Protein AF-0000000075718979 (afdb_homodimer)

Secondary structure (DSSP, 8-state):
--HHHHHHHHHHHTT--TT---TTS--HHHHHHHTT-HHHHHHHHHTT--TT---TTS--HHHHHHHTT-HHHHHHHHHTT---/--HHHHHHHHHHHTT--TT---TTS--HHHHHHHTT-HHHHHHHHHTT--TT---TTS--HHHHHHHTT-HHHHHHHHHTT---

Solvent-accessible surface area (backbone atoms only — not comparable to full-atom values): 8770 Å² total; per-residue (Å²): 127,79,65,33,42,61,47,48,50,52,41,45,74,37,51,26,43,50,64,54,57,48,100,60,39,38,29,48,52,36,54,23,29,67,65,60,32,43,53,48,35,51,50,40,49,74,70,65,36,64,60,64,48,50,22,73,85,64,44,23,22,42,41,42,8,53,74,69,63,31,59,70,36,29,48,56,38,44,74,74,66,40,53,122,128,76,63,33,41,60,48,48,50,51,42,45,72,38,50,27,43,49,66,52,58,50,98,60,38,37,28,50,51,35,52,22,29,67,65,60,31,43,54,48,33,50,52,39,49,76,72,64,35,64,60,64,49,50,22,74,84,64,45,24,21,43,41,42,8,52,74,70,63,31,60,67,36,29,49,54,38,45,76,73,66,40,53,120

Nearest PDB structures (foldseek):
  5hry-assembly1_A  TM=9.203E-01  e=6.107E-06  synthetic construct
  5hry-assembly4_G  TM=9.208E-01  e=6.480E-06  synthetic construct
  1s70-assembly1_B  TM=8.765E-01  e=1.883E-05  Gallus gallus
  6mof-assembly1_A  TM=9.025E-01  e=3.836E-05  synthetic construct
  4uuc-assembly1_A  TM=8.936E-01  e=9.333E-05  Homo sapiens

Radius of gyration: 17.01 Å; Cα contacts (8 Å, |Δi|>4): 303; chains: 2; bounding box: 26×49×35 Å

InterPro domains:
  IPR002110 Ankyrin repeat [PF12796] (2-82)
  IPR002110 Ankyrin repeat [PS50088] (24-56)
  IPR002110 Ankyrin repeat [PS50088] (57-84)
  IPR002110 Ankyrin repeat [SM00248] (24-53)
  IPR002110 Ankyrin repeat [SM00248] (57-84)
  IPR036770 Ankyrin repeat-containing domain superfamily [G3DSA:1.25.40.20] (1-83)
  IPR036770 Ankyrin repeat-containing domain superfamily [SSF48403] (2-83)
  IPR050745 Multifunctional regulatory proteins [PTHR24189] (2-83)

pLDDT: mean 94.46, std 9.36, range [34.19, 98.81]

Foldseek 3Di:
DPCVLVVLLVVVVVPDDQQDQDPQQDGNLLVCLLVLPQSNNLSCVVVPHPQARATNVGDGSLNNNVVVVSPSSNVSSVVSPYDD/DPVVLVVLLVVVVVPDDQQDQDPQQDGNLLVCLLVLPQSNNLSCVVVPHPQARATNVGDGSLNNNVV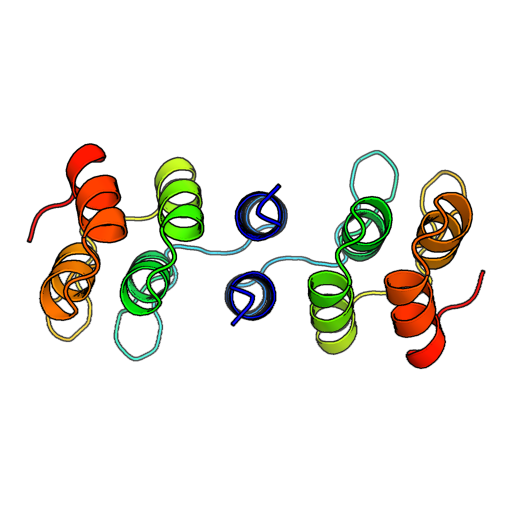VVSPSSNVSSVVSPYDD

Sequence (168 aa):
MNNSKETAEFLISLGANINEKDEHGRNALHHAAMNNSKETAEVLILHGANINEKDDDGKTALHYAAKYNYKETAEVLILHGAKEMNNSKETAEFLISLGANINEKDEHGRNALHHAAMNNSKETAEVLILHGANINEKDDDGKTALHYAAKYNYKETAEVLILHGAKE

Structure (mmCIF, N/CA/C/O backbone):
data_AF-0000000075718979-model_v1
#
lo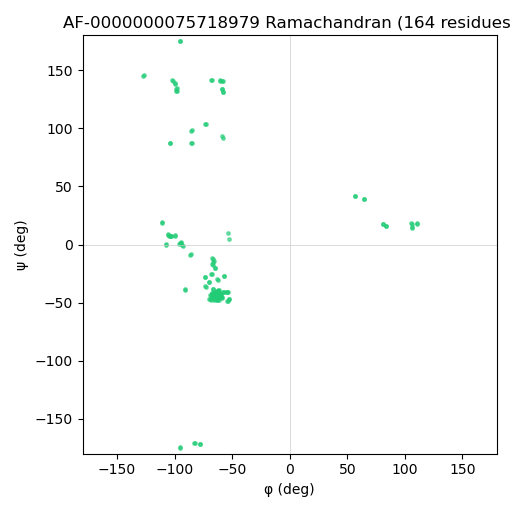op_
_entity.id
_entity.type
_entity.pdbx_description
1 polymer 'Ankyrin repeat protein, putative'
#
loop_
_atom_site.group_PDB
_atom_site.id
_atom_site.type_symbol
_atom_site.label_atom_id
_atom_site.label_alt_id
_atom_site.label_comp_id
_atom_site.label_asym_id
_atom_site.label_entity_id
_atom_site.label_seq_id
_atom_site.pdbx_PDB_ins_code
_atom_site.Cartn_x
_atom_site.Cartn_y
_atom_site.Cartn_z
_atom_site.occupancy
_atom_site.B_iso_or_equiv
_atom_site.auth_seq_id
_atom_site.auth_comp_id
_atom_site.auth_asym_id
_atom_site.auth_atom_id
_atom_site.pdbx_PDB_model_num
ATOM 1 N N . MET A 1 1 ? 15.203 1.69 4.715 1 34.47 1 MET A N 1
ATOM 2 C CA . MET A 1 1 ? 13.984 0.981 5.082 1 34.47 1 MET A CA 1
ATOM 3 C C . MET A 1 1 ? 12.984 0.979 3.928 1 34.47 1 MET A C 1
ATOM 5 O O . MET A 1 1 ? 12.648 2.035 3.389 1 34.47 1 MET A O 1
ATOM 9 N N . ASN A 1 2 ? 12.938 -0.052 3.064 1 51.81 2 ASN A N 1
ATOM 10 C CA . ASN A 1 2 ? 12.133 -0.097 1.848 1 51.81 2 ASN A CA 1
ATOM 11 C C . ASN A 1 2 ? 10.656 0.097 2.148 1 51.81 2 ASN A C 1
ATOM 13 O O . ASN A 1 2 ? 10.078 -0.635 2.957 1 51.81 2 ASN A O 1
ATOM 17 N N . ASN A 1 3 ? 10.086 1.382 2.125 1 69.5 3 ASN A N 1
ATOM 18 C CA . ASN A 1 3 ? 8.844 2.047 2.512 1 69.5 3 ASN A CA 1
ATOM 19 C C . ASN A 1 3 ? 7.625 1.36 1.904 1 69.5 3 ASN A C 1
ATOM 21 O O . ASN A 1 3 ? 6.488 1.729 2.199 1 69.5 3 ASN A O 1
ATOM 25 N N . SER A 1 4 ? 8.008 0.117 1.305 1 78.19 4 SER A N 1
ATOM 26 C CA . SER A 1 4 ? 6.879 -0.527 0.643 1 78.19 4 SER A CA 1
ATOM 27 C C . SER A 1 4 ? 6.145 -1.464 1.594 1 78.19 4 SER A C 1
ATOM 29 O O . SER A 1 4 ? 4.91 -1.5 1.607 1 78.19 4 SER A O 1
ATOM 31 N N . LYS A 1 5 ? 6.875 -2.193 2.439 1 85.06 5 LYS A N 1
ATOM 32 C CA . LYS A 1 5 ? 6.258 -3.115 3.389 1 85.06 5 LYS A CA 1
ATOM 33 C C . LYS A 1 5 ? 5.371 -2.367 4.383 1 85.06 5 LYS A C 1
ATOM 35 O O . LYS A 1 5 ? 4.227 -2.758 4.621 1 85.06 5 LYS A O 1
ATOM 40 N N . GLU A 1 6 ? 5.91 -1.354 4.895 1 86.25 6 GLU A N 1
ATOM 41 C CA . GLU A 1 6 ? 5.172 -0.556 5.867 1 86.25 6 GLU A CA 1
ATOM 42 C C . GLU A 1 6 ? 3.924 0.063 5.238 1 86.25 6 GLU A C 1
ATOM 44 O O . GLU A 1 6 ? 2.859 0.091 5.859 1 86.25 6 GLU A O 1
ATOM 49 N N . THR A 1 7 ? 4.145 0.494 4.023 1 89.06 7 THR A N 1
ATOM 50 C CA . THR A 1 7 ? 3.023 1.074 3.295 1 89.06 7 THR A CA 1
ATOM 51 C C . THR A 1 7 ? 1.934 0.031 3.059 1 89.06 7 THR A C 1
ATOM 53 O O . THR A 1 7 ? 0.755 0.289 3.309 1 89.06 7 THR A O 1
ATOM 56 N N . ALA A 1 8 ? 2.332 -1.146 2.652 1 92.31 8 ALA A N 1
ATOM 57 C CA . ALA A 1 8 ? 1.369 -2.215 2.398 1 92.31 8 ALA A CA 1
ATOM 58 C C . ALA A 1 8 ? 0.636 -2.609 3.678 1 92.31 8 ALA A C 1
ATOM 60 O O . ALA A 1 8 ? -0.592 -2.715 3.689 1 92.31 8 ALA A O 1
ATOM 61 N N . GLU A 1 9 ? 1.375 -2.76 4.777 1 93.06 9 GLU A N 1
ATOM 62 C CA . GLU A 1 9 ? 0.786 -3.117 6.062 1 93.06 9 GLU A CA 1
ATOM 63 C C . GLU A 1 9 ? -0.242 -2.08 6.508 1 93.06 9 GLU A C 1
ATOM 65 O O . GLU A 1 9 ? -1.345 -2.432 6.934 1 93.06 9 GLU A O 1
ATOM 70 N N . PHE A 1 10 ? 0.115 -0.927 6.379 1 90.12 10 PHE A N 1
ATOM 71 C CA . PHE A 1 10 ? -0.727 0.181 6.812 1 90.12 10 PHE A CA 1
ATOM 72 C C . PHE A 1 10 ? -2.006 0.245 5.988 1 90.12 10 PHE A C 1
ATOM 74 O O . PHE A 1 10 ? -3.107 0.28 6.539 1 90.12 10 PHE A O 1
ATOM 81 N N . LEU A 1 11 ? -1.907 0.138 4.707 1 94.25 11 LEU A N 1
ATOM 82 C CA . LEU A 1 11 ? -3.076 0.249 3.842 1 94.25 11 LEU A CA 1
ATOM 83 C C . LEU A 1 11 ? -3.99 -0.961 4.004 1 94.25 11 LEU A C 1
ATOM 85 O O . LEU A 1 11 ? -5.215 -0.835 3.926 1 94.25 11 LEU A O 1
ATOM 89 N N . ILE A 1 12 ? -3.48 -2.092 4.27 1 95.5 12 ILE A N 1
ATOM 90 C CA . ILE A 1 12 ? -4.289 -3.275 4.551 1 95.5 12 ILE A CA 1
ATOM 91 C C . ILE A 1 12 ? -5.051 -3.08 5.859 1 95.5 12 ILE A C 1
ATOM 93 O O . ILE A 1 12 ? -6.223 -3.447 5.961 1 95.5 12 ILE A O 1
ATOM 97 N N . SER A 1 13 ? -4.371 -2.457 6.789 1 93.44 13 SER A N 1
ATOM 98 C CA . SER A 1 13 ? -5.02 -2.197 8.07 1 93.44 13 SER A CA 1
ATOM 99 C C . SER A 1 13 ? -6.18 -1.22 7.918 1 93.44 13 SER A C 1
ATOM 101 O O . SER A 1 13 ? -7.051 -1.143 8.789 1 93.44 13 SER A O 1
ATOM 103 N N . LEU A 1 14 ? -6.273 -0.542 6.812 1 94.5 14 LEU A N 1
ATOM 104 C CA . LEU A 1 14 ? -7.332 0.423 6.547 1 94.5 14 LEU A CA 1
ATOM 105 C C . LEU A 1 14 ? -8.492 -0.235 5.805 1 94.5 14 LEU A C 1
ATOM 107 O O . LEU A 1 14 ? -9.422 0.448 5.359 1 94.5 14 LEU A O 1
ATOM 111 N N . GLY A 1 15 ? -8.359 -1.5 5.531 1 95 15 GLY A N 1
ATOM 112 C CA . GLY A 1 15 ? -9.523 -2.238 5.059 1 95 15 GLY A CA 1
ATOM 113 C C . GLY A 1 15 ? -9.414 -2.643 3.6 1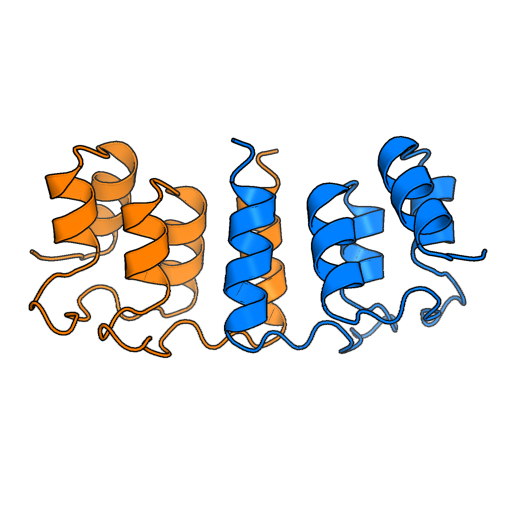 95 15 GLY A C 1
ATOM 114 O O . GLY A 1 15 ? -10.43 -2.936 2.957 1 95 15 GLY A O 1
ATOM 115 N N . ALA A 1 16 ? -8.25 -2.629 3.025 1 95.5 16 ALA A N 1
ATOM 116 C CA . ALA A 1 16 ? -8.094 -3.154 1.671 1 95.5 16 ALA A CA 1
ATOM 117 C C . ALA A 1 16 ? -8.539 -4.609 1.59 1 95.5 16 ALA A C 1
ATOM 119 O O . ALA A 1 16 ? -8.141 -5.438 2.41 1 95.5 16 ALA A O 1
ATOM 120 N N . ASN A 1 17 ? -9.375 -4.898 0.573 1 95.94 17 ASN A N 1
ATOM 121 C CA . ASN A 1 17 ? -9.82 -6.27 0.366 1 95.94 17 ASN A CA 1
ATOM 122 C C . ASN A 1 17 ? -8.82 -7.066 -0.466 1 95.94 17 ASN A C 1
ATOM 124 O O . ASN A 1 17 ? -8.93 -7.121 -1.692 1 95.94 17 ASN A O 1
ATOM 128 N N . ILE A 1 18 ? -7.984 -7.836 0.172 1 97.38 18 ILE A N 1
ATOM 129 C CA . ILE A 1 18 ? -6.805 -8.375 -0.501 1 97.38 18 ILE A CA 1
ATOM 130 C C . ILE A 1 18 ? -7.168 -9.672 -1.216 1 97.38 18 ILE A C 1
ATOM 132 O O . ILE A 1 18 ? -6.398 -10.172 -2.037 1 97.38 18 ILE A O 1
ATOM 136 N N . ASN A 1 19 ? -8.32 -10.211 -1.021 1 98 19 ASN A N 1
ATOM 137 C CA . ASN A 1 19 ? -8.711 -11.438 -1.703 1 98 19 ASN A CA 1
ATOM 138 C C . ASN A 1 19 ? -9.758 -11.172 -2.779 1 98 19 ASN A C 1
ATOM 140 O O . ASN A 1 19 ? -10.219 -12.094 -3.453 1 98 19 ASN A O 1
ATOM 144 N N . GLU A 1 20 ? -10.086 -9.891 -2.861 1 95.44 20 GLU A N 1
ATOM 145 C CA . GLU A 1 20 ? -10.945 -9.547 -3.986 1 95.44 20 GLU A CA 1
ATOM 146 C C . GLU A 1 20 ? -10.273 -9.867 -5.316 1 95.44 20 GLU A C 1
ATOM 148 O O . GLU A 1 20 ? -9.078 -9.602 -5.496 1 95.44 20 GLU A O 1
ATOM 153 N N . LYS A 1 21 ? -11.055 -10.383 -6.324 1 96.44 21 LYS A N 1
ATOM 154 C CA . LYS A 1 21 ? -10.516 -10.758 -7.629 1 96.44 21 LYS A CA 1
ATOM 155 C C . LYS A 1 21 ? -10.836 -9.703 -8.68 1 96.44 21 LYS A C 1
ATOM 157 O O . LYS A 1 21 ? -11.914 -9.094 -8.648 1 96.44 21 LYS A O 1
ATOM 162 N N . ASP A 1 22 ? -9.812 -9.547 -9.508 1 94.38 22 ASP A N 1
ATOM 163 C CA . ASP A 1 22 ? -10.078 -8.648 -10.625 1 94.38 22 ASP A CA 1
ATOM 164 C C . ASP A 1 22 ? -10.789 -9.391 -11.758 1 94.38 22 ASP A C 1
ATOM 166 O O . ASP A 1 22 ? -11.32 -10.484 -11.555 1 94.38 22 ASP A O 1
ATOM 170 N N . GLU A 1 23 ? -10.93 -8.766 -12.875 1 96.5 23 GLU A N 1
ATOM 171 C CA . GLU A 1 23 ? -11.68 -9.305 -14 1 96.5 23 GLU A CA 1
ATOM 172 C C . GLU A 1 23 ? -11 -10.531 -14.586 1 96.5 23 GLU A C 1
ATOM 174 O O . GLU A 1 23 ? -11.602 -11.273 -15.367 1 96.5 23 GLU A O 1
ATOM 179 N N . HIS A 1 24 ? -9.703 -10.758 -14.148 1 97.62 24 HIS A N 1
ATOM 180 C CA . HIS A 1 24 ? -8.961 -11.93 -14.625 1 97.62 24 HIS A CA 1
ATOM 181 C C . HIS A 1 24 ? -8.883 -13 -13.547 1 97.62 24 HIS A C 1
ATOM 183 O O . HIS A 1 24 ? -8.125 -13.969 -13.68 1 97.62 24 HIS A O 1
ATOM 189 N N . GLY A 1 25 ? -9.625 -12.766 -12.43 1 98.12 25 GLY A N 1
ATOM 190 C CA . GLY A 1 25 ? -9.656 -13.75 -11.352 1 98.12 25 GLY A CA 1
ATOM 191 C C . GLY A 1 25 ? -8.445 -13.664 -10.438 1 98.12 25 GLY A C 1
ATOM 192 O O . GLY A 1 25 ? -8.188 -14.586 -9.656 1 98.12 25 GLY A O 1
ATOM 193 N N . ARG A 1 26 ? -7.73 -12.492 -10.516 1 97.69 26 ARG A N 1
ATOM 194 C CA . ARG A 1 26 ? -6.492 -12.336 -9.758 1 97.69 26 ARG A CA 1
ATOM 195 C C . ARG A 1 26 ? -6.746 -11.578 -8.453 1 97.69 26 ARG A C 1
ATOM 197 O O . ARG A 1 26 ? -7.469 -10.578 -8.438 1 97.69 26 ARG A O 1
ATOM 204 N N . ASN A 1 27 ? -6.227 -12.141 -7.441 1 97.94 27 ASN A N 1
ATOM 205 C CA . ASN A 1 27 ? -6.246 -11.383 -6.195 1 97.94 27 ASN A CA 1
ATOM 206 C C . ASN A 1 27 ? -4.938 -10.625 -5.98 1 97.94 27 ASN A C 1
ATOM 208 O O . ASN A 1 27 ? -4.07 -10.609 -6.855 1 97.94 27 ASN A O 1
ATOM 212 N N . ALA A 1 28 ? -4.84 -10.008 -4.848 1 97.5 28 ALA A N 1
ATOM 213 C CA . ALA A 1 28 ? -3.725 -9.109 -4.574 1 97.5 28 ALA A CA 1
ATOM 214 C C . ALA A 1 28 ? -2.395 -9.859 -4.613 1 97.5 28 ALA A C 1
ATOM 216 O O . ALA A 1 28 ? -1.376 -9.305 -5.031 1 97.5 28 ALA A O 1
ATOM 217 N N . LEU A 1 29 ? -2.396 -11.125 -4.27 1 98.19 29 LEU A N 1
ATOM 218 C CA . LEU A 1 29 ? -1.154 -11.891 -4.227 1 98.19 29 LEU A CA 1
ATOM 219 C C . LEU A 1 29 ? -0.659 -12.203 -5.633 1 98.19 29 LEU A C 1
ATOM 221 O O . LEU A 1 29 ? 0.549 -12.227 -5.883 1 98.19 29 LEU A O 1
ATOM 225 N N . HIS A 1 30 ? -1.575 -12.453 -6.539 1 98.44 30 HIS A N 1
ATOM 226 C CA . HIS A 1 30 ? -1.165 -12.594 -7.934 1 98.44 30 HIS A CA 1
ATOM 227 C C . HIS A 1 30 ? -0.373 -11.375 -8.398 1 98.44 30 HIS A C 1
ATOM 229 O O . HIS A 1 30 ? 0.703 -11.523 -8.984 1 98.44 30 HIS A O 1
ATOM 235 N N . HIS A 1 31 ? -0.924 -10.219 -8.109 1 96.31 31 HIS A N 1
ATOM 236 C CA . HIS A 1 31 ? -0.308 -8.969 -8.562 1 96.31 31 HIS A CA 1
ATOM 237 C C . HIS A 1 31 ? 1.056 -8.766 -7.91 1 96.31 31 HIS A C 1
ATOM 239 O O . HIS A 1 31 ? 2.006 -8.344 -8.57 1 96.31 31 HIS A O 1
ATOM 245 N N . ALA A 1 32 ? 1.123 -9.023 -6.652 1 95.94 32 ALA A N 1
ATOM 246 C CA . ALA A 1 32 ? 2.408 -8.898 -5.969 1 95.94 32 ALA A CA 1
ATOM 247 C C . ALA A 1 32 ? 3.459 -9.805 -6.602 1 95.94 32 ALA A C 1
ATOM 249 O O . ALA A 1 32 ? 4.609 -9.391 -6.789 1 95.94 32 ALA A O 1
ATOM 250 N N . ALA A 1 33 ? 3.086 -11 -6.957 1 97.44 33 ALA A N 1
ATOM 251 C CA . ALA A 1 33 ? 4 -11.961 -7.566 1 97.44 33 ALA A CA 1
ATOM 252 C C . ALA A 1 33 ? 4.422 -11.508 -8.961 1 97.44 33 ALA A C 1
ATOM 254 O O . ALA A 1 33 ? 5.613 -11.523 -9.289 1 97.44 33 ALA A O 1
ATOM 255 N N . MET A 1 34 ? 3.459 -11.008 -9.703 1 96.56 34 MET A N 1
ATOM 256 C CA . MET A 1 34 ? 3.727 -10.594 -11.078 1 96.56 34 MET A CA 1
ATOM 257 C C . MET A 1 34 ? 4.641 -9.375 -11.102 1 96.56 34 MET A C 1
ATOM 259 O O . MET A 1 34 ? 5.41 -9.188 -12.047 1 96.56 34 MET A O 1
ATOM 263 N N . ASN A 1 35 ? 4.617 -8.625 -10.047 1 93.12 35 ASN A N 1
ATOM 264 C CA . ASN A 1 35 ? 5.406 -7.402 -9.992 1 93.12 35 ASN A CA 1
ATOM 265 C C . ASN A 1 35 ? 6.707 -7.605 -9.219 1 93.12 35 ASN A C 1
ATOM 267 O O . ASN A 1 35 ? 7.402 -6.637 -8.906 1 93.12 35 ASN A O 1
ATOM 271 N N . ASN A 1 36 ? 6.984 -8.719 -8.898 1 94.88 36 ASN A N 1
ATOM 272 C CA . ASN A 1 36 ? 8.211 -9.07 -8.195 1 94.88 36 ASN A CA 1
ATOM 273 C C . ASN A 1 36 ? 8.344 -8.297 -6.883 1 94.88 36 ASN A C 1
ATOM 275 O O . ASN A 1 36 ? 9.422 -7.812 -6.547 1 94.88 36 ASN A O 1
ATOM 279 N N . SER A 1 37 ? 7.238 -8.195 -6.211 1 94.19 37 SER A N 1
ATOM 280 C CA . SER A 1 37 ? 7.25 -7.492 -4.93 1 94.19 37 SER A CA 1
ATOM 281 C C . SER A 1 37 ? 7.211 -8.477 -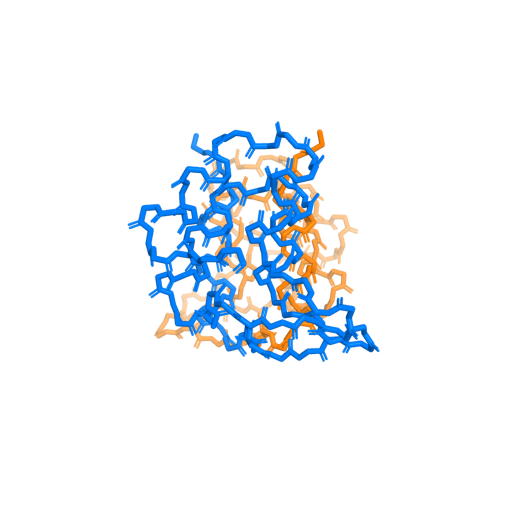3.764 1 94.19 37 SER A C 1
ATOM 283 O O . SER A 1 37 ? 6.152 -8.703 -3.174 1 94.19 37 SER A O 1
ATOM 285 N N . LYS A 1 38 ? 8.359 -8.867 -3.414 1 93.94 38 LYS A N 1
ATOM 286 C CA . LYS A 1 38 ? 8.508 -9.875 -2.371 1 93.94 38 LYS A CA 1
ATOM 287 C C . LYS A 1 38 ? 7.949 -9.375 -1.04 1 93.94 38 LYS A C 1
ATOM 289 O O . LYS A 1 38 ? 7.281 -10.125 -0.324 1 93.94 38 LYS A O 1
ATOM 294 N N . GLU A 1 39 ? 8.211 -8.172 -0.781 1 92.75 39 GLU A N 1
ATOM 295 C CA . GLU A 1 39 ? 7.773 -7.617 0.497 1 92.75 39 GLU A CA 1
ATOM 296 C C . GLU A 1 39 ? 6.254 -7.496 0.558 1 92.75 39 GLU A C 1
ATOM 298 O O . GLU A 1 39 ? 5.641 -7.824 1.576 1 92.75 39 GLU A O 1
ATOM 303 N N . THR A 1 40 ? 5.676 -7.027 -0.52 1 94.31 40 THR A N 1
ATOM 304 C CA . THR A 1 40 ? 4.223 -6.938 -0.577 1 94.31 40 THR A CA 1
ATOM 305 C C . THR A 1 40 ? 3.59 -8.32 -0.471 1 94.31 40 THR A C 1
ATOM 307 O O . THR A 1 40 ? 2.59 -8.5 0.228 1 94.31 40 THR A O 1
ATOM 310 N N . ALA A 1 41 ? 4.199 -9.289 -1.134 1 96.44 41 ALA A N 1
ATOM 311 C CA . ALA A 1 41 ? 3.695 -10.656 -1.06 1 96.44 41 ALA A CA 1
ATOM 312 C C . ALA A 1 41 ? 3.713 -11.172 0.377 1 96.44 41 ALA A C 1
ATOM 314 O O . ALA A 1 41 ? 2.736 -11.766 0.844 1 96.44 41 ALA A O 1
ATOM 315 N N . GLU A 1 42 ? 4.754 -10.898 1.044 1 96.19 42 GLU A N 1
ATOM 316 C CA . GLU A 1 42 ? 4.879 -11.328 2.432 1 96.19 42 GLU A CA 1
ATOM 317 C C . GLU A 1 42 ? 3.789 -10.719 3.305 1 96.19 42 GLU A C 1
ATOM 319 O O . GLU A 1 42 ? 3.16 -11.414 4.105 1 96.19 42 GLU A O 1
ATOM 324 N N . VAL A 1 43 ? 3.582 -9.438 3.172 1 95.62 43 VAL A N 1
ATOM 325 C CA . VAL A 1 43 ? 2.59 -8.727 3.971 1 95.62 43 VAL A CA 1
ATOM 326 C C . VAL A 1 43 ? 1.196 -9.281 3.678 1 95.62 43 VAL A C 1
ATOM 328 O O . VAL A 1 43 ? 0.406 -9.508 4.598 1 95.62 43 VAL A O 1
ATOM 331 N N . LEU A 1 44 ? 0.885 -9.562 2.375 1 97.44 44 LEU A N 1
ATOM 332 C CA . LEU A 1 44 ? -0.418 -10.086 1.981 1 97.44 44 LEU A CA 1
ATOM 333 C C . LEU A 1 44 ? -0.664 -11.453 2.604 1 97.44 44 LEU A C 1
ATOM 335 O O . LEU A 1 44 ? -1.739 -11.711 3.15 1 97.44 44 LEU A O 1
ATOM 339 N N . ILE A 1 45 ? 0.346 -12.242 2.545 1 97.44 45 ILE A N 1
ATOM 340 C CA . ILE A 1 45 ? 0.232 -13.594 3.078 1 97.44 45 ILE A CA 1
ATOM 341 C C . ILE A 1 45 ? -0.029 -13.539 4.582 1 97.44 45 ILE A C 1
ATOM 343 O O . ILE A 1 45 ? -0.926 -14.219 5.09 1 97.44 45 ILE A O 1
ATOM 347 N N . LEU A 1 46 ? 0.701 -12.711 5.23 1 95.94 46 LEU A N 1
ATOM 348 C CA . LEU A 1 46 ? 0.583 -12.586 6.68 1 95.94 46 LEU A CA 1
ATOM 349 C C . LEU A 1 46 ? -0.788 -12.047 7.07 1 95.94 46 LEU A C 1
ATOM 351 O O . LEU A 1 46 ? -1.259 -12.281 8.188 1 95.94 46 LEU A O 1
ATOM 355 N N . HIS A 1 47 ? -1.477 -11.414 6.191 1 96.69 47 HIS A N 1
ATOM 356 C CA . HIS A 1 47 ? -2.768 -10.812 6.5 1 96.69 47 HIS A CA 1
ATOM 357 C C . HIS A 1 47 ? -3.912 -11.625 5.895 1 96.69 47 HIS A C 1
ATOM 359 O O . HIS A 1 47 ? -5.031 -11.125 5.766 1 96.69 47 HIS A O 1
ATOM 365 N N . GLY A 1 48 ? -3.629 -12.766 5.383 1 96.94 48 GLY A N 1
ATOM 366 C CA . GLY A 1 48 ? -4.688 -13.719 5.086 1 96.94 48 GLY A CA 1
ATOM 367 C C . GLY A 1 48 ? -4.992 -13.828 3.605 1 96.94 48 GLY A C 1
ATOM 368 O O . GLY A 1 48 ? -6.074 -14.281 3.223 1 96.94 48 GLY A O 1
ATOM 369 N N . ALA A 1 49 ? -4.082 -13.391 2.789 1 98 49 ALA A N 1
ATOM 370 C CA . ALA A 1 49 ? -4.289 -13.633 1.362 1 98 49 ALA A CA 1
ATOM 371 C C . ALA A 1 49 ? -4.414 -15.125 1.071 1 98 49 ALA A C 1
ATOM 373 O O . ALA A 1 49 ? -3.684 -15.938 1.644 1 98 49 ALA A O 1
ATOM 374 N N . ASN A 1 50 ? -5.348 -15.43 0.137 1 98.12 50 ASN A N 1
ATOM 375 C CA . ASN A 1 50 ? -5.445 -16.812 -0.324 1 98.12 50 ASN A CA 1
ATOM 376 C C . ASN A 1 50 ? -4.281 -17.188 -1.235 1 98.12 50 ASN A C 1
ATOM 378 O O . ASN A 1 50 ? -4.293 -16.859 -2.426 1 98.12 50 ASN A O 1
ATOM 382 N N . ILE A 1 51 ? -3.369 -17.922 -0.714 1 98.38 51 ILE A N 1
ATOM 383 C CA . ILE A 1 51 ? -2.053 -18.094 -1.319 1 98.38 51 ILE A CA 1
ATOM 384 C C . ILE A 1 51 ? -2.168 -19 -2.551 1 98.38 51 ILE A C 1
ATOM 386 O O . ILE A 1 51 ? -1.397 -18.844 -3.504 1 98.38 51 ILE A O 1
ATOM 390 N N . ASN A 1 52 ? -3.094 -19.875 -2.607 1 98.5 52 ASN A N 1
ATOM 391 C CA . ASN A 1 52 ? -3.191 -20.812 -3.717 1 98.5 52 ASN A CA 1
ATOM 392 C C . ASN A 1 52 ? -4.414 -20.531 -4.586 1 98.5 52 ASN A C 1
ATOM 394 O O . ASN A 1 52 ? -4.879 -21.406 -5.316 1 98.5 52 ASN A O 1
ATOM 398 N N . GLU A 1 53 ? -4.895 -19.344 -4.422 1 98.25 53 GLU A N 1
ATOM 399 C CA . GLU A 1 53 ? -6 -18.953 -5.297 1 98.25 53 GLU A CA 1
ATOM 400 C C . GLU A 1 53 ? -5.602 -19.031 -6.766 1 98.25 53 GLU A C 1
ATOM 402 O O . GLU A 1 53 ? -4.535 -18.547 -7.152 1 98.25 53 GLU A O 1
ATOM 407 N N . LYS A 1 54 ? -6.422 -19.609 -7.617 1 98.44 54 LYS A N 1
ATOM 408 C CA . LYS A 1 54 ? -6.199 -19.672 -9.055 1 98.44 54 LYS A CA 1
ATOM 409 C C . LYS A 1 54 ? -6.977 -18.578 -9.781 1 98.44 54 LYS A C 1
ATOM 411 O O . LYS A 1 54 ? -8.133 -18.312 -9.453 1 98.44 54 LYS A O 1
ATOM 416 N N . ASP A 1 55 ? -6.262 -17.969 -10.664 1 98.25 55 ASP A N 1
ATOM 417 C CA . ASP A 1 55 ? -6.969 -17 -11.5 1 98.25 55 ASP A CA 1
ATOM 418 C C . ASP A 1 55 ? -7.766 -17.703 -12.594 1 98.25 55 ASP A C 1
ATOM 420 O O . ASP A 1 55 ? -7.93 -18.938 -12.562 1 98.25 55 ASP A O 1
ATOM 424 N N . ASP A 1 56 ? -8.305 -16.891 -13.5 1 98.62 56 ASP A N 1
ATOM 425 C CA . ASP A 1 56 ? -9.195 -17.469 -14.508 1 98.62 56 ASP A CA 1
ATOM 426 C C . ASP A 1 56 ? -8.43 -18.391 -15.453 1 98.62 56 ASP A C 1
ATOM 428 O O . ASP A 1 56 ? -9.039 -19.203 -16.156 1 98.62 56 ASP A O 1
ATOM 432 N N . ASP A 1 57 ? -7.109 -18.234 -15.461 1 98.31 57 ASP A N 1
ATOM 433 C CA . ASP A 1 57 ? -6.266 -19.094 -16.297 1 98.31 57 ASP A CA 1
ATOM 434 C C . ASP A 1 57 ? -5.727 -20.281 -15.484 1 98.31 57 ASP A C 1
ATOM 436 O O . ASP A 1 57 ? -4.883 -21.031 -15.977 1 98.31 57 ASP A O 1
ATOM 440 N N . GLY A 1 58 ? -6.109 -20.328 -14.266 1 98.44 58 GLY A N 1
ATOM 441 C CA . GLY A 1 58 ? -5.68 -21.422 -13.422 1 98.44 58 GLY A CA 1
ATOM 442 C C . GLY A 1 58 ? -4.312 -21.219 -12.805 1 98.44 58 GLY A C 1
ATOM 443 O O . GLY A 1 58 ? -3.697 -22.156 -12.297 1 98.44 58 GLY A O 1
ATOM 444 N N . LYS A 1 59 ? -3.869 -19.984 -12.844 1 98.31 59 LYS A N 1
ATOM 445 C CA . LYS A 1 59 ? -2.518 -19.688 -12.367 1 98.31 59 LYS A CA 1
ATOM 446 C C . LYS A 1 59 ? -2.541 -19.125 -10.953 1 98.31 59 LYS A C 1
ATOM 448 O O . LYS A 1 59 ? -3.416 -18.328 -10.609 1 98.31 59 LYS A O 1
ATOM 453 N N . THR A 1 60 ? -1.616 -19.609 -10.242 1 98.69 60 THR A N 1
ATOM 454 C CA . THR A 1 60 ? -1.442 -19.094 -8.883 1 98.69 60 THR A CA 1
ATOM 455 C C . THR A 1 60 ? -0.381 -18 -8.852 1 98.69 60 THR A C 1
ATOM 457 O O . THR A 1 60 ? 0.311 -17.766 -9.844 1 98.69 60 THR A O 1
ATOM 460 N N . ALA A 1 61 ? -0.265 -17.453 -7.715 1 98.62 61 ALA A N 1
ATOM 461 C CA . ALA A 1 61 ? 0.811 -16.484 -7.527 1 98.62 61 ALA A CA 1
ATOM 462 C C . ALA A 1 61 ? 2.176 -17.125 -7.73 1 98.62 61 ALA A C 1
ATOM 464 O O . ALA A 1 61 ? 3.051 -16.562 -8.391 1 98.62 61 ALA A O 1
ATOM 465 N N . LEU A 1 62 ? 2.344 -18.344 -7.273 1 98.75 62 LEU A N 1
ATOM 466 C CA . LEU A 1 62 ? 3.609 -19.047 -7.438 1 98.75 62 LEU A CA 1
ATOM 467 C C . LEU A 1 62 ? 3.895 -19.312 -8.914 1 98.75 62 LEU A C 1
ATOM 469 O O . LEU A 1 62 ? 5.043 -19.219 -9.352 1 98.75 62 LEU A O 1
ATOM 473 N N . HIS A 1 63 ? 2.863 -19.688 -9.625 1 98.62 63 HIS A N 1
ATOM 474 C CA . HIS A 1 63 ? 3.053 -19.906 -11.055 1 98.62 63 HIS A CA 1
ATOM 475 C C . HIS A 1 63 ? 3.701 -18.688 -11.711 1 98.62 63 HIS A C 1
ATOM 477 O O . HIS A 1 63 ? 4.684 -18.828 -12.445 1 98.62 63 HIS A O 1
ATOM 483 N N . TYR A 1 64 ? 3.199 -17.516 -11.422 1 98.5 64 TYR A N 1
ATOM 484 C CA . TYR A 1 64 ? 3.719 -16.297 -12.039 1 98.5 64 TYR A CA 1
ATOM 485 C C . TYR A 1 64 ? 5.137 -16 -11.562 1 98.5 64 TYR A C 1
ATOM 487 O O . TYR A 1 64 ? 6.004 -15.641 -12.367 1 98.5 64 TYR A O 1
ATOM 495 N N . ALA A 1 65 ? 5.34 -16.094 -10.328 1 98.44 65 ALA A N 1
ATOM 496 C CA . ALA A 1 65 ? 6.688 -15.852 -9.82 1 98.44 65 ALA A CA 1
ATOM 497 C C . ALA A 1 65 ? 7.699 -16.766 -10.5 1 98.44 65 ALA A C 1
ATOM 499 O O . ALA A 1 65 ? 8.812 -16.344 -10.828 1 98.44 65 ALA A O 1
ATOM 500 N N . ALA A 1 66 ? 7.309 -17.969 -10.68 1 98.5 66 ALA A N 1
ATOM 501 C CA . ALA A 1 66 ? 8.172 -18.938 -11.328 1 98.5 66 ALA A CA 1
ATOM 502 C C . ALA A 1 66 ? 8.328 -18.625 -12.82 1 98.5 66 ALA A C 1
ATOM 504 O O . ALA A 1 66 ? 9.445 -18.625 -13.344 1 98.5 66 ALA A O 1
ATOM 505 N N . LYS A 1 67 ? 7.246 -18.375 -13.414 1 98 67 LYS A N 1
ATOM 506 C CA . LYS A 1 67 ? 7.238 -18.078 -14.844 1 98 67 LYS A CA 1
ATOM 507 C C . LYS A 1 67 ? 8.195 -16.953 -15.188 1 98 67 LYS A C 1
ATOM 509 O O . LYS A 1 67 ? 8.945 -17.031 -16.172 1 98 67 LYS A O 1
ATOM 514 N N . TYR A 1 68 ? 8.18 -16 -14.344 1 98.06 68 TYR A N 1
ATOM 515 C CA . TYR A 1 68 ? 8.992 -14.82 -14.609 1 98.06 68 TYR A CA 1
ATOM 516 C C . TYR A 1 68 ? 10.352 -14.93 -13.914 1 98.06 68 TYR A C 1
ATOM 518 O O . TYR A 1 68 ? 11.148 -14 -13.953 1 98.06 68 TYR A O 1
ATOM 526 N N . ASN A 1 69 ? 10.641 -15.883 -13.289 1 98.25 69 ASN A N 1
ATOM 527 C CA . ASN A 1 69 ? 11.914 -16.188 -12.641 1 98.25 69 ASN A CA 1
ATOM 528 C C . ASN A 1 69 ? 12.227 -15.188 -11.531 1 98.25 69 ASN A C 1
ATOM 530 O O . ASN A 1 69 ? 13.367 -14.742 -11.398 1 98.25 69 ASN A O 1
ATOM 534 N N . TYR A 1 70 ? 11.203 -14.828 -10.82 1 97.75 70 TYR A N 1
ATOM 535 C CA . TYR A 1 70 ? 11.383 -14.016 -9.617 1 97.75 70 TYR A CA 1
ATOM 536 C C . TYR A 1 70 ? 11.68 -14.898 -8.414 1 97.75 70 TYR A C 1
ATOM 538 O O . TYR A 1 70 ? 10.781 -15.234 -7.637 1 97.75 70 TYR A O 1
ATOM 546 N N . LYS A 1 71 ? 12.938 -15.18 -8.227 1 97.94 71 LYS A N 1
ATOM 547 C CA . LYS A 1 71 ? 13.391 -16.234 -7.336 1 97.94 71 LYS A CA 1
ATOM 548 C C . LYS A 1 71 ? 13.062 -15.914 -5.879 1 97.94 71 LYS A C 1
ATOM 550 O O . LYS A 1 71 ? 12.555 -16.766 -5.148 1 97.94 71 LYS A O 1
ATOM 555 N N . GLU A 1 72 ? 13.359 -14.75 -5.512 1 97.62 72 GLU A N 1
ATOM 556 C CA . GLU A 1 72 ? 13.117 -14.398 -4.113 1 97.62 72 GLU A CA 1
ATOM 557 C C . GLU A 1 72 ? 11.625 -14.391 -3.799 1 97.62 72 GLU A C 1
ATOM 559 O O . GLU A 1 72 ? 11.211 -14.852 -2.734 1 97.62 72 GLU A O 1
ATOM 564 N N . THR A 1 73 ? 10.844 -13.859 -4.699 1 97.75 73 THR A N 1
ATOM 565 C CA . THR A 1 73 ? 9.398 -13.859 -4.52 1 97.75 73 THR A CA 1
ATOM 566 C C . THR A 1 73 ? 8.852 -15.289 -4.496 1 97.75 73 THR A C 1
ATOM 568 O O . THR A 1 73 ? 8.031 -15.633 -3.646 1 97.75 73 THR A O 1
ATOM 571 N N . ALA A 1 74 ? 9.352 -16.125 -5.371 1 98.56 74 ALA A N 1
ATOM 572 C CA . ALA A 1 74 ? 8.945 -17.531 -5.391 1 98.56 74 ALA A CA 1
ATOM 573 C C . ALA A 1 74 ? 9.297 -18.219 -4.074 1 98.56 74 ALA A C 1
ATOM 575 O O . ALA A 1 74 ? 8.508 -19 -3.537 1 98.56 74 ALA A O 1
ATOM 576 N N . GLU A 1 75 ? 10.414 -17.953 -3.604 1 98.31 75 GLU A N 1
ATOM 577 C CA . GLU A 1 75 ? 10.859 -18.562 -2.35 1 98.31 75 GLU A CA 1
ATOM 578 C C . GLU A 1 75 ? 9.938 -18.172 -1.195 1 98.31 75 GLU A C 1
ATOM 580 O O . GLU A 1 75 ? 9.57 -19.031 -0.378 1 98.31 75 GLU A O 1
ATOM 585 N N . VAL A 1 76 ? 9.586 -16.922 -1.114 1 97.62 76 VAL A N 1
ATOM 586 C CA . VAL A 1 76 ? 8.68 -16.453 -0.072 1 97.62 76 VAL A CA 1
ATOM 587 C C . VAL A 1 76 ? 7.352 -17.203 -0.166 1 97.62 76 VAL A C 1
ATOM 589 O O . VAL A 1 76 ? 6.809 -17.641 0.849 1 97.62 76 VAL A O 1
ATOM 592 N N . LEU A 1 77 ? 6.828 -17.344 -1.36 1 98.69 77 LEU A N 1
ATOM 593 C CA . LEU A 1 77 ? 5.562 -18.031 -1.568 1 98.69 77 LEU A CA 1
ATOM 594 C C . LEU A 1 77 ? 5.664 -19.5 -1.13 1 98.69 77 LEU A C 1
ATOM 596 O O . LEU A 1 77 ? 4.797 -20 -0.408 1 98.69 77 LEU A O 1
ATOM 600 N N . ILE A 1 78 ? 6.723 -20.094 -1.463 1 98.44 78 ILE A N 1
ATOM 601 C CA . ILE A 1 78 ? 6.93 -21.5 -1.147 1 98.44 78 ILE A CA 1
ATOM 602 C C . ILE A 1 78 ? 7.062 -21.672 0.364 1 98.44 78 ILE A C 1
ATOM 604 O O . ILE A 1 78 ? 6.457 -22.578 0.946 1 98.44 78 ILE A O 1
ATOM 608 N N . LEU A 1 79 ? 7.801 -20.812 0.942 1 97.81 79 LEU A N 1
ATOM 609 C CA . LEU A 1 79 ? 8.016 -20.875 2.385 1 97.81 79 LEU A CA 1
ATOM 610 C C . LEU A 1 79 ? 6.691 -20.812 3.135 1 97.81 79 LEU A C 1
ATOM 612 O O . LEU A 1 79 ? 6.551 -21.406 4.203 1 97.81 79 LEU A O 1
ATOM 616 N N . HIS A 1 80 ? 5.691 -20.188 2.555 1 97.94 80 HIS A N 1
ATOM 617 C CA . HIS A 1 80 ? 4.418 -20.016 3.242 1 97.94 80 HIS A CA 1
ATOM 618 C C . HIS A 1 80 ? 3.371 -21 2.723 1 97.94 80 HIS A C 1
ATOM 620 O O . HIS A 1 80 ? 2.176 -20.828 2.977 1 97.94 80 HIS A O 1
ATOM 626 N N . GLY A 1 81 ? 3.775 -21.906 1.898 1 96.94 81 GLY A N 1
ATOM 627 C CA . GLY A 1 81 ? 2.893 -23.016 1.578 1 96.94 81 GLY A CA 1
ATOM 628 C C . GLY A 1 81 ? 2.285 -22.906 0.192 1 96.94 81 GLY A C 1
ATOM 629 O O . GLY A 1 81 ? 1.328 -23.625 -0.126 1 96.94 81 GLY A O 1
ATOM 630 N N . ALA A 1 82 ? 2.85 -22.062 -0.547 1 98 82 ALA A N 1
ATOM 631 C CA . ALA A 1 82 ? 2.34 -21.969 -1.913 1 98 82 ALA A CA 1
ATOM 632 C C . ALA A 1 82 ? 2.668 -23.234 -2.705 1 98 82 ALA A C 1
ATOM 634 O O . ALA A 1 82 ? 3.746 -23.812 -2.545 1 98 82 ALA A O 1
ATOM 635 N N . LYS A 1 83 ? 1.64 -23.578 -3.531 1 91.44 83 LYS A N 1
ATOM 636 C CA . LYS A 1 83 ? 1.794 -24.719 -4.426 1 91.44 83 LYS A CA 1
ATOM 637 C C . LYS A 1 83 ? 1.473 -24.344 -5.867 1 91.44 83 LYS A C 1
ATOM 639 O O . LYS A 1 83 ? 0.7 -23.406 -6.113 1 91.44 83 LYS A O 1
ATOM 644 N N . GLU A 1 84 ? 2.16 -24.922 -6.828 1 82.88 84 GLU A N 1
ATOM 645 C CA . GLU A 1 84 ? 1.902 -24.656 -8.242 1 82.88 84 GLU A CA 1
ATOM 646 C C . GLU A 1 84 ? 0.538 -25.203 -8.664 1 82.88 84 GLU A C 1
ATOM 648 O O . GLU A 1 84 ? 0.029 -26.156 -8.07 1 82.88 84 GLU A O 1
ATOM 653 N N . MET B 1 1 ? 12.148 1.309 -10.242 1 34.19 1 MET B N 1
ATOM 654 C CA . MET B 1 1 ? 10.742 1.645 -10.086 1 34.19 1 MET B CA 1
ATOM 655 C C . MET B 1 1 ? 10.305 1.515 -8.633 1 34.19 1 MET B C 1
ATOM 657 O O . MET B 1 1 ? 10.492 0.467 -8.016 1 34.19 1 MET B O 1
ATOM 661 N N . ASN B 1 2 ? 10.32 2.582 -7.785 1 51.84 2 ASN B N 1
ATOM 662 C CA . ASN B 1 2 ? 10.094 2.535 -6.344 1 51.84 2 ASN B CA 1
ATOM 663 C C . ASN B 1 2 ? 8.727 1.944 -6.012 1 51.84 2 ASN B C 1
ATOM 665 O O . ASN B 1 2 ? 7.699 2.436 -6.484 1 51.84 2 ASN B O 1
ATOM 669 N N . ASN B 1 3 ? 8.609 0.586 -5.762 1 69.62 3 ASN B N 1
ATOM 670 C CA . ASN B 1 3 ? 7.559 -0.414 -5.594 1 69.62 3 ASN B CA 1
ATOM 671 C C . ASN B 1 3 ? 6.535 0.016 -4.547 1 69.62 3 ASN B C 1
ATOM 673 O O . ASN B 1 3 ? 5.445 -0.554 -4.465 1 69.62 3 ASN B O 1
ATOM 677 N N . SER B 1 4 ? 6.82 1.352 -4.094 1 77.81 4 SER B N 1
ATOM 678 C CA . SER B 1 4 ? 5.902 1.758 -3.033 1 77.81 4 SER B CA 1
ATOM 679 C C . SER B 1 4 ? 4.668 2.447 -3.604 1 77.81 4 SER B C 1
ATOM 681 O O . SER B 1 4 ? 3.549 2.201 -3.15 1 77.81 4 SER B O 1
ATOM 683 N N . LYS B 1 5 ? 4.836 3.268 -4.645 1 85.31 5 LYS B N 1
ATOM 684 C CA . LYS B 1 5 ? 3.715 3.969 -5.266 1 85.31 5 LYS B CA 1
ATOM 685 C C . LYS B 1 5 ? 2.721 2.986 -5.875 1 85.31 5 LYS B C 1
ATOM 687 O O . LYS B 1 5 ? 1.514 3.094 -5.648 1 85.31 5 LYS B O 1
ATOM 692 N N . GLU B 1 6 ? 3.254 2.098 -6.582 1 86.25 6 GLU B N 1
ATOM 693 C CA . GLU B 1 6 ? 2.41 1.1 -7.23 1 86.25 6 GLU B CA 1
ATOM 694 C C . GLU B 1 6 ? 1.666 0.252 -6.203 1 86.25 6 GLU B C 1
ATOM 696 O O . GLU B 1 6 ? 0.483 -0.05 -6.379 1 86.25 6 GLU B O 1
ATOM 701 N N . THR B 1 7 ? 2.414 -0.062 -5.172 1 89 7 THR B N 1
ATOM 702 C CA . THR B 1 7 ? 1.812 -0.839 -4.098 1 89 7 THR B CA 1
ATOM 703 C C . THR B 1 7 ? 0.68 -0.058 -3.434 1 89 7 THR B C 1
ATOM 705 O O . THR B 1 7 ? -0.414 -0.589 -3.234 1 89 7 THR B O 1
ATOM 708 N N . ALA B 1 8 ? 0.925 1.206 -3.154 1 92.38 8 ALA B N 1
ATOM 709 C CA . ALA B 1 8 ? -0.093 2.041 -2.52 1 92.38 8 ALA B CA 1
ATOM 710 C C . ALA B 1 8 ? -1.317 2.189 -3.418 1 92.38 8 ALA B C 1
ATOM 712 O O . ALA B 1 8 ? -2.451 2.016 -2.967 1 92.38 8 ALA B O 1
ATOM 713 N N . GLU B 1 9 ? -1.101 2.447 -4.715 1 93.06 9 GLU B N 1
ATOM 714 C CA . GLU B 1 9 ? -2.189 2.59 -5.676 1 93.06 9 GLU B CA 1
ATOM 715 C C . GLU B 1 9 ? -3.039 1.323 -5.738 1 93.06 9 GLU B C 1
ATOM 717 O O . GLU B 1 9 ? -4.27 1.393 -5.707 1 93.06 9 GLU B O 1
ATOM 722 N N . PHE B 1 10 ? -2.402 0.287 -5.801 1 89.81 10 PHE B N 1
ATOM 723 C CA . PHE B 1 10 ? -3.059 -1.009 -5.926 1 89.81 10 PHE B CA 1
ATOM 724 C C . PHE B 1 10 ? -3.895 -1.311 -4.688 1 89.81 10 PHE B C 1
ATOM 726 O O . PHE B 1 10 ? -5.082 -1.623 -4.793 1 89.81 10 PHE B O 1
ATOM 733 N N . LEU B 1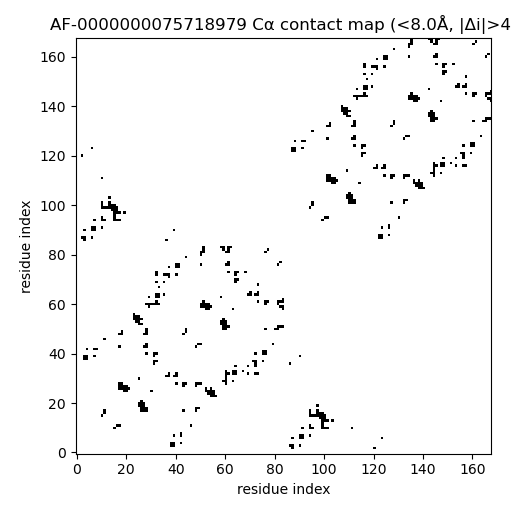 11 ? -3.367 -1.117 -3.523 1 94.12 11 LEU B N 1
ATOM 734 C CA . LEU B 1 11 ? -4.074 -1.442 -2.289 1 94.12 11 LEU B CA 1
ATOM 735 C C . LEU B 1 11 ? -5.234 -0.479 -2.057 1 94.12 11 LEU B C 1
ATOM 737 O O . LEU B 1 11 ? -6.277 -0.874 -1.53 1 94.12 11 LEU B O 1
ATOM 741 N N . ILE B 1 12 ? -5.129 0.728 -2.459 1 95.5 12 ILE B N 1
ATOM 742 C CA . ILE B 1 12 ? -6.23 1.682 -2.379 1 95.5 12 ILE B CA 1
ATOM 743 C C . ILE B 1 12 ? -7.355 1.248 -3.314 1 95.5 12 ILE B C 1
ATOM 745 O O . ILE B 1 12 ? -8.531 1.336 -2.961 1 95.5 12 ILE B O 1
ATOM 749 N N . SER B 1 13 ? -6.938 0.739 -4.449 1 93.44 13 SER B N 1
ATOM 750 C CA . SER B 1 13 ? -7.934 0.272 -5.41 1 93.44 13 SER B CA 1
ATOM 751 C C . SER B 1 13 ? -8.695 -0.933 -4.871 1 93.44 13 SER B C 1
ATOM 753 O O . SER B 1 13 ? -9.789 -1.25 -5.355 1 93.44 13 SER B O 1
ATOM 755 N N . LEU B 1 14 ? -8.211 -1.553 -3.842 1 94.38 14 LEU B N 1
ATOM 756 C CA . LEU B 1 14 ? -8.852 -2.715 -3.232 1 94.38 14 LEU B CA 1
ATOM 757 C C . LEU B 1 14 ? -9.773 -2.295 -2.092 1 94.38 14 LEU B C 1
ATOM 759 O O . LEU B 1 14 ? -10.297 -3.143 -1.37 1 94.38 14 LEU B O 1
ATOM 763 N N . GLY B 1 15 ? -9.828 -1.021 -1.836 1 95.12 15 GLY B N 1
ATOM 764 C CA . GLY B 1 15 ? -10.867 -0.538 -0.936 1 95.12 15 GLY B CA 1
ATOM 765 C C . GLY B 1 15 ? -10.32 -0.061 0.397 1 95.12 15 GLY B C 1
ATOM 766 O O . GLY B 1 15 ? -11.062 0.028 1.38 1 95.12 15 GLY B O 1
ATOM 767 N N . ALA B 1 16 ? -9.062 0.223 0.506 1 95.62 16 ALA B N 1
ATOM 768 C CA . ALA B 1 16 ? -8.531 0.824 1.726 1 95.62 16 ALA B CA 1
ATOM 769 C C . ALA B 1 16 ? -9.227 2.146 2.035 1 95.62 16 ALA B C 1
ATOM 771 O O . ALA B 1 16 ? -9.352 3.008 1.161 1 95.62 16 ALA B O 1
ATOM 772 N N . ASN B 1 17 ? -9.664 2.297 3.293 1 96.12 17 ASN B N 1
ATOM 773 C CA . ASN B 1 17 ? -10.297 3.545 3.711 1 96.12 17 ASN B CA 1
ATOM 774 C C . ASN B 1 17 ? -9.258 4.578 4.148 1 96.12 17 ASN B C 1
ATOM 776 O O . ASN B 1 17 ? -8.914 4.656 5.328 1 96.12 17 ASN B O 1
ATOM 780 N N . ILE B 1 18 ? -8.898 5.48 3.279 1 97.5 18 ILE B N 1
ATOM 781 C CA . ILE B 1 18 ? -7.703 6.289 3.492 1 97.5 18 ILE B CA 1
ATOM 782 C C . ILE B 1 18 ? -8.055 7.504 4.348 1 97.5 18 ILE B C 1
ATOM 784 O O . ILE B 1 18 ? -7.164 8.203 4.844 1 97.5 18 ILE B O 1
ATOM 788 N N . ASN B 1 19 ? -9.281 7.762 4.621 1 98.06 19 ASN B N 1
ATOM 789 C CA . ASN B 1 19 ? -9.656 8.898 5.457 1 98.06 19 ASN B CA 1
ATOM 790 C C . ASN B 1 19 ? -10.133 8.445 6.832 1 98.06 19 ASN B C 1
ATOM 792 O O . ASN B 1 19 ? -10.5 9.273 7.672 1 98.06 19 ASN B O 1
ATOM 796 N N . GLU B 1 20 ? -10.109 7.133 6.988 1 95.69 20 GLU B N 1
ATOM 797 C CA . GLU B 1 20 ? -10.383 6.652 8.336 1 95.69 20 GLU B CA 1
ATOM 798 C C . GLU B 1 20 ? -9.359 7.18 9.336 1 95.69 20 GLU B C 1
ATOM 800 O O . GLU B 1 20 ? -8.156 7.199 9.047 1 95.69 20 GLU B O 1
ATOM 805 N N . LYS B 1 21 ? -9.797 7.555 10.57 1 96.56 21 LYS B N 1
ATOM 806 C CA . LYS B 1 21 ? -8.906 8.094 11.594 1 96.56 21 LYS B CA 1
ATOM 807 C C . LYS B 1 21 ? -8.562 7.039 12.633 1 96.56 21 LYS B C 1
ATOM 809 O O . LYS B 1 21 ? -9.406 6.211 12.984 1 96.56 21 LYS B O 1
ATOM 814 N N . ASP B 1 22 ? -7.293 7.145 12.992 1 94.62 22 ASP B N 1
ATOM 815 C CA . ASP B 1 22 ? -6.906 6.266 14.094 1 94.62 22 ASP B CA 1
ATOM 816 C C . ASP B 1 22 ? -7.289 6.871 15.445 1 94.62 22 ASP B C 1
ATOM 818 O O . ASP B 1 22 ? -8.086 7.809 15.5 1 94.62 22 ASP B O 1
ATOM 822 N N . GLU B 1 23 ? -6.855 6.289 16.5 1 96.62 23 GLU B N 1
ATOM 823 C CA . GLU B 1 23 ? -7.234 6.691 17.844 1 96.62 23 GLU B CA 1
ATOM 824 C C . GLU B 1 23 ? -6.676 8.07 18.188 1 96.62 23 GLU B C 1
ATOM 826 O O . GLU B 1 23 ? -7.09 8.688 19.172 1 96.62 23 GLU B O 1
ATOM 831 N N . HIS B 1 24 ? -5.734 8.555 17.312 1 97.69 24 HIS B N 1
ATOM 832 C CA . HIS B 1 24 ? -5.156 9.875 17.516 1 97.69 24 HIS B CA 1
ATOM 833 C C . HIS B 1 24 ? -5.73 10.898 16.547 1 97.69 24 HIS B C 1
ATOM 835 O O . HIS B 1 24 ? -5.223 12.016 16.438 1 97.69 24 HIS B O 1
ATOM 841 N N . GLY B 1 25 ? -6.762 10.461 15.781 1 98.19 25 GLY B N 1
ATOM 842 C CA . GLY B 1 25 ? -7.406 11.367 14.836 1 98.19 25 GLY B CA 1
ATOM 843 C C . GLY B 1 25 ? -6.645 11.516 13.539 1 98.19 25 GLY B C 1
ATOM 844 O O . GLY B 1 25 ? -6.906 12.445 12.766 1 98.19 25 GLY B O 1
ATOM 845 N N . ARG B 1 26 ? -5.715 10.523 13.281 1 97.75 26 ARG B N 1
ATOM 846 C CA . ARG B 1 26 ? -4.855 10.617 12.102 1 97.75 26 ARG B CA 1
ATOM 847 C C . ARG B 1 26 ? -5.398 9.766 10.961 1 97.75 26 ARG B C 1
ATOM 849 O O . ARG B 1 26 ? -5.828 8.633 11.172 1 97.75 26 ARG B O 1
ATOM 856 N N . ASN B 1 27 ? -5.441 10.391 9.859 1 98 27 ASN B N 1
ATOM 857 C CA . ASN B 1 27 ? -5.75 9.586 8.68 1 98 27 ASN B CA 1
ATOM 858 C C . ASN B 1 27 ? -4.484 9.133 7.961 1 98 27 ASN B C 1
ATOM 860 O O . ASN B 1 27 ? -3.377 9.336 8.461 1 98 27 ASN B O 1
ATOM 864 N N . ALA B 1 28 ? -4.668 8.516 6.832 1 97.62 28 ALA B N 1
ATOM 865 C CA . ALA B 1 28 ? -3.562 7.879 6.125 1 97.62 28 ALA B CA 1
ATOM 866 C C . ALA B 1 28 ? -2.516 8.906 5.695 1 97.62 28 ALA B C 1
ATOM 868 O O . ALA B 1 28 ? -1.319 8.609 5.68 1 97.62 28 ALA B O 1
ATOM 869 N N . LEU B 1 29 ? -2.928 10.117 5.434 1 98.19 29 LEU B N 1
ATOM 870 C CA . LEU B 1 29 ? -1.997 11.141 4.965 1 98.19 29 LEU B CA 1
ATOM 871 C C . LEU B 1 29 ? -1.094 11.609 6.098 1 98.19 29 LEU B C 1
ATOM 873 O O . LEU B 1 29 ? 0.082 11.906 5.875 1 98.19 29 LEU B O 1
ATOM 877 N N . HIS B 1 30 ? -1.637 11.688 7.301 1 98.44 30 HIS B N 1
ATOM 878 C CA . HIS B 1 30 ? -0.778 11.969 8.445 1 98.44 30 HIS B CA 1
ATOM 879 C C . HIS B 1 30 ? 0.382 10.984 8.523 1 98.44 30 HIS B C 1
ATOM 881 O O . HIS B 1 30 ? 1.538 11.391 8.664 1 98.44 30 HIS B O 1
ATOM 887 N N . HIS B 1 31 ? 0.038 9.719 8.406 1 96.31 31 HIS B N 1
ATOM 888 C CA . HIS B 1 31 ? 1.038 8.664 8.531 1 96.31 31 HIS B CA 1
ATOM 889 C C . HIS B 1 31 ? 2.066 8.75 7.406 1 96.31 31 HIS B C 1
ATOM 891 O O . HIS B 1 31 ? 3.264 8.57 7.641 1 96.31 31 HIS B O 1
ATOM 897 N N . ALA B 1 32 ? 1.588 8.953 6.227 1 96.06 32 ALA B N 1
ATOM 898 C CA . ALA B 1 32 ? 2.516 9.086 5.105 1 96.06 32 ALA B CA 1
ATOM 899 C C . ALA B 1 32 ? 3.498 10.227 5.344 1 96.06 32 ALA B C 1
ATOM 901 O O . ALA B 1 32 ? 4.691 10.094 5.066 1 96.06 32 ALA B O 1
ATOM 902 N N . ALA B 1 33 ? 3.033 11.336 5.867 1 97.44 33 ALA B N 1
ATOM 903 C CA . ALA B 1 33 ? 3.867 12.508 6.141 1 97.44 33 ALA B CA 1
ATOM 904 C C . ALA B 1 33 ? 4.875 12.219 7.25 1 97.44 33 ALA B C 1
ATOM 906 O O . ALA B 1 33 ? 6.062 12.508 7.109 1 97.44 33 ALA B O 1
ATOM 907 N N . MET B 1 34 ? 4.402 11.531 8.273 1 96.56 34 MET B N 1
ATOM 908 C CA . MET B 1 34 ? 5.254 11.234 9.422 1 96.56 34 MET B CA 1
ATOM 909 C C . MET B 1 34 ? 6.355 10.258 9.047 1 96.56 34 MET B C 1
ATOM 911 O O . MET B 1 34 ? 7.445 10.281 9.625 1 96.56 34 MET B O 1
ATOM 915 N N . ASN B 1 35 ? 6.102 9.492 8.047 1 93.19 35 ASN B N 1
ATOM 916 C CA . ASN B 1 35 ? 7.062 8.469 7.641 1 93.19 35 ASN B CA 1
ATOM 917 C C . ASN B 1 35 ? 7.898 8.938 6.453 1 93.19 35 ASN B C 1
ATOM 919 O O . ASN B 1 35 ? 8.625 8.141 5.848 1 93.19 35 ASN B O 1
ATOM 923 N N . ASN B 1 36 ? 7.785 10.062 6.105 1 94.88 36 ASN B N 1
ATOM 924 C CA . ASN B 1 36 ? 8.547 10.656 5.008 1 94.88 36 ASN B CA 1
ATOM 925 C C . ASN B 1 36 ? 8.344 9.883 3.707 1 94.88 36 ASN B C 1
ATOM 927 O O . ASN B 1 36 ? 9.297 9.641 2.967 1 94.88 36 ASN B O 1
ATOM 931 N N . SER B 1 37 ? 7.117 9.508 3.482 1 94.31 37 SER B N 1
ATOM 932 C CA . SER B 1 37 ? 6.809 8.781 2.254 1 94.31 37 SER B CA 1
ATOM 933 C C . SER B 1 37 ? 6.113 9.688 1.24 1 94.31 37 SER B C 1
ATOM 935 O O . SER B 1 37 ? 4.891 9.648 1.108 1 94.31 37 SER B O 1
ATOM 937 N N . LYS B 1 38 ? 6.926 10.312 0.514 1 94.12 38 LYS B N 1
ATOM 938 C CA . LYS B 1 38 ? 6.445 11.289 -0.46 1 94.12 38 LYS B CA 1
ATOM 939 C C . LYS B 1 38 ? 5.555 10.625 -1.509 1 94.12 38 LYS B C 1
ATOM 941 O O . LYS B 1 38 ? 4.516 11.172 -1.885 1 94.12 38 LYS B O 1
ATOM 946 N N . GLU B 1 39 ? 5.961 9.492 -1.9 1 93.06 39 GLU B N 1
ATOM 947 C CA . GLU B 1 39 ? 5.219 8.805 -2.949 1 93.06 39 GLU B CA 1
ATOM 948 C C . GLU B 1 39 ? 3.855 8.336 -2.445 1 93.06 39 GLU B C 1
ATOM 950 O O . GLU B 1 39 ? 2.85 8.477 -3.145 1 93.06 39 GLU B O 1
ATOM 955 N N . THR B 1 40 ? 3.846 7.793 -1.255 1 94.62 40 THR B N 1
ATOM 956 C CA . THR B 1 40 ? 2.578 7.379 -0.664 1 94.62 40 THR B CA 1
ATOM 957 C C . THR B 1 40 ? 1.661 8.578 -0.454 1 94.62 40 THR B C 1
ATOM 959 O O . THR B 1 40 ? 0.459 8.508 -0.721 1 94.62 40 THR B O 1
ATOM 962 N N . ALA B 1 41 ? 2.238 9.695 -0.008 1 96.56 41 ALA B N 1
ATOM 963 C CA . ALA B 1 41 ? 1.451 10.906 0.182 1 96.56 41 ALA B CA 1
ATOM 964 C C . ALA B 1 41 ? 0.812 11.359 -1.129 1 96.56 41 ALA B C 1
ATOM 966 O O . ALA B 1 41 ? -0.374 11.695 -1.164 1 96.56 41 ALA B O 1
ATOM 967 N N . GLU B 1 42 ? 1.562 11.289 -2.156 1 96.31 42 GLU B N 1
ATOM 968 C CA . GLU B 1 42 ? 1.055 11.688 -3.467 1 96.31 42 GLU B CA 1
ATOM 969 C C . GLU B 1 42 ? -0.116 10.812 -3.896 1 96.31 42 GLU B C 1
ATOM 971 O O . GLU B 1 42 ? -1.141 11.312 -4.359 1 96.31 42 GLU B O 1
ATOM 976 N N . VAL B 1 43 ? 0.027 9.523 -3.762 1 95.94 43 VAL B N 1
ATOM 977 C CA 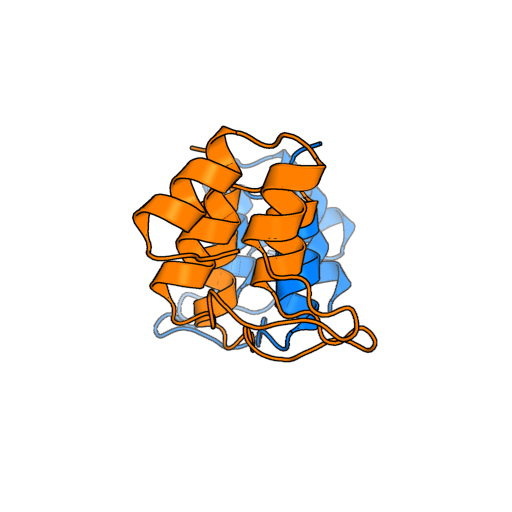. VAL B 1 43 ? -1.0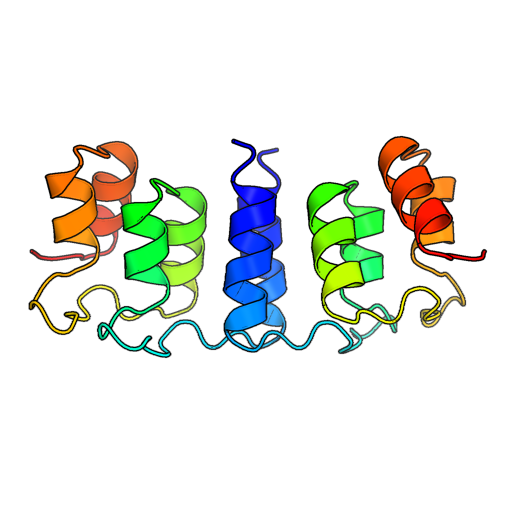06 8.578 -4.16 1 95.94 43 VAL B CA 1
ATOM 978 C C . VAL B 1 43 ? -2.271 8.812 -3.338 1 95.94 43 VAL B C 1
ATOM 980 O O . VAL B 1 43 ? -3.379 8.82 -3.881 1 95.94 43 VAL B O 1
ATOM 983 N N . LEU B 1 44 ? -2.121 9.07 -2.006 1 97.56 44 LEU B N 1
ATOM 984 C CA . LEU B 1 44 ? -3.26 9.297 -1.126 1 97.56 44 LEU B CA 1
ATOM 985 C C . LEU B 1 44 ? -4.02 10.555 -1.538 1 97.56 44 LEU B C 1
ATOM 987 O O . LEU B 1 44 ? -5.25 10.539 -1.629 1 97.56 44 LEU B O 1
ATOM 991 N N . ILE B 1 45 ? -3.27 11.555 -1.825 1 97.56 45 ILE B N 1
ATOM 992 C CA . ILE B 1 45 ? -3.873 12.828 -2.209 1 97.56 45 ILE B CA 1
ATOM 993 C C . ILE B 1 45 ? -4.664 12.648 -3.504 1 97.56 45 ILE B C 1
ATOM 995 O O . ILE B 1 45 ? -5.812 13.086 -3.602 1 97.56 45 ILE B O 1
ATOM 999 N N . LEU B 1 46 ? -4.066 11.992 -4.426 1 96.19 46 LEU B N 1
ATOM 1000 C CA . LEU B 1 46 ? -4.691 11.789 -5.727 1 96.19 46 LEU B CA 1
ATOM 1001 C C . LEU B 1 46 ? -5.953 10.938 -5.602 1 96.19 46 LEU B C 1
ATOM 1003 O O . LEU B 1 46 ? -6.852 11.023 -6.441 1 96.19 46 LEU B O 1
ATOM 1007 N N . HIS B 1 47 ? -6.102 10.203 -4.566 1 96.88 47 HIS B N 1
ATOM 1008 C CA . HIS B 1 47 ? -7.246 9.312 -4.395 1 96.88 47 HIS B CA 1
ATOM 1009 C C . HIS B 1 47 ? -8.227 9.867 -3.371 1 96.88 47 HIS B C 1
ATOM 1011 O O . HIS B 1 47 ? -9.086 9.141 -2.865 1 96.88 47 HIS B O 1
ATOM 1017 N N . GLY B 1 48 ? -8.031 11.055 -2.941 1 97.12 48 GLY B N 1
ATOM 1018 C CA . GLY B 1 48 ? -9.086 11.758 -2.227 1 97.12 48 GLY B CA 1
ATOM 1019 C C . GLY B 1 48 ? -8.828 11.859 -0.734 1 97.12 48 GLY B C 1
ATOM 1020 O O . GLY B 1 48 ? -9.758 12.078 0.046 1 97.12 48 GLY B O 1
ATOM 1021 N N . ALA B 1 49 ? -7.605 11.656 -0.33 1 98.12 49 ALA B N 1
ATOM 1022 C CA . ALA B 1 49 ? -7.312 11.898 1.08 1 98.12 49 ALA B CA 1
ATOM 1023 C C . ALA B 1 49 ? -7.645 13.344 1.467 1 98.12 49 ALA B C 1
ATOM 1025 O O . ALA B 1 49 ? -7.379 14.273 0.703 1 98.12 49 ALA B O 1
ATOM 1026 N N . ASN B 1 50 ? -8.211 13.469 2.688 1 98.12 50 ASN B N 1
ATOM 1027 C CA . ASN B 1 50 ? -8.438 14.812 3.213 1 98.12 50 ASN B CA 1
ATOM 1028 C C . ASN B 1 50 ? -7.133 15.477 3.641 1 98.12 50 ASN B C 1
ATOM 1030 O O . ASN B 1 50 ? -6.629 15.211 4.734 1 98.12 50 ASN B O 1
ATOM 1034 N N . ILE B 1 51 ? -6.652 16.375 2.846 1 98.38 51 ILE B N 1
ATOM 1035 C CA . ILE B 1 51 ? -5.285 16.859 2.922 1 98.38 51 ILE B CA 1
ATOM 1036 C C . ILE B 1 51 ? -5.125 17.766 4.148 1 98.38 51 ILE B C 1
ATOM 1038 O O . ILE B 1 51 ? -4.043 17.828 4.738 1 98.38 51 ILE B O 1
ATOM 1042 N N . ASN B 1 52 ? -6.125 18.422 4.594 1 98.5 52 ASN B N 1
ATOM 1043 C CA . ASN B 1 52 ? -6.008 19.359 5.707 1 98.5 52 ASN B CA 1
ATOM 1044 C C . ASN B 1 52 ? -6.723 18.844 6.953 1 98.5 52 ASN B C 1
ATOM 1046 O O . ASN B 1 52 ? -7.07 19.625 7.84 1 98.5 52 ASN B O 1
ATOM 1050 N N . GLU B 1 53 ? -6.938 17.562 6.93 1 98.19 53 GLU B N 1
ATOM 1051 C CA . GLU B 1 53 ? -7.52 16.969 8.133 1 98.19 53 GLU B CA 1
ATOM 1052 C C . GLU B 1 53 ? -6.633 17.219 9.352 1 98.19 53 GLU B C 1
ATOM 1054 O O . GLU B 1 53 ? -5.418 17 9.289 1 98.19 53 GLU B O 1
ATOM 1059 N N . LYS B 1 54 ? -7.195 17.625 10.461 1 98.5 54 LYS B N 1
ATOM 1060 C CA . LYS B 1 54 ? -6.469 17.812 11.711 1 98.5 54 LYS B CA 1
ATOM 1061 C C . LYS B 1 54 ? -6.652 16.594 12.625 1 98.5 54 LYS B C 1
ATOM 1063 O O . LYS B 1 54 ? -7.754 16.062 12.742 1 98.5 54 LYS B O 1
ATOM 1068 N N . ASP B 1 55 ? -5.551 16.203 13.133 1 98.25 55 ASP B N 1
ATOM 1069 C CA . ASP B 1 55 ? -5.656 15.141 14.133 1 98.25 55 ASP B CA 1
ATOM 1070 C C . ASP B 1 55 ? -6.113 15.695 15.477 1 98.25 55 ASP B C 1
ATOM 1072 O O . ASP B 1 55 ? -6.547 16.844 15.57 1 98.25 55 ASP B O 1
ATOM 1076 N N . ASP B 1 56 ? -6.078 14.828 16.5 1 98.69 56 ASP B N 1
ATOM 1077 C CA . ASP B 1 56 ? -6.625 15.227 17.781 1 98.69 56 ASP B CA 1
ATOM 1078 C C . ASP B 1 56 ? -5.781 16.328 18.422 1 98.69 56 ASP B C 1
ATOM 1080 O O . ASP B 1 56 ? -6.234 17.016 19.344 1 98.69 56 ASP B O 1
ATOM 1084 N N . ASP B 1 57 ? -4.559 16.484 17.922 1 98.31 57 ASP B N 1
ATOM 1085 C CA . ASP B 1 57 ? -3.674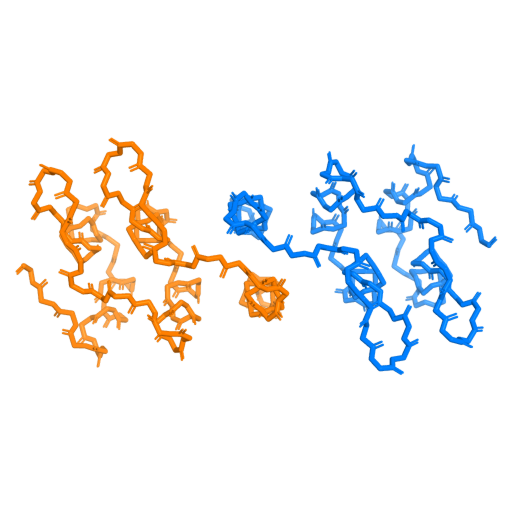 17.531 18.406 1 98.31 57 ASP B CA 1
ATOM 1086 C C . ASP B 1 57 ? -3.754 18.781 17.5 1 98.31 57 ASP B C 1
ATOM 1088 O O . ASP B 1 57 ? -2.975 19.719 17.672 1 98.31 57 ASP B O 1
ATOM 1092 N N . GLY B 1 58 ? -4.574 18.672 16.531 1 98.44 58 GLY B N 1
ATOM 1093 C CA . GLY B 1 58 ? -4.75 19.812 15.633 1 98.44 58 GLY B CA 1
ATOM 1094 C C . GLY B 1 58 ? -3.703 19.875 14.539 1 98.44 58 GLY B C 1
ATOM 1095 O O . GLY B 1 58 ? -3.549 20.906 13.883 1 98.44 58 GLY B O 1
ATOM 1096 N N . LYS B 1 59 ? -3.016 18.781 14.344 1 98.31 59 LYS B N 1
ATOM 1097 C CA . LYS B 1 59 ? -1.915 18.781 13.383 1 98.31 59 LYS B CA 1
ATOM 1098 C C . LYS B 1 59 ? -2.344 18.172 12.055 1 98.31 59 LYS B C 1
ATOM 1100 O O . LYS B 1 59 ? -3.086 17.188 12.031 1 98.31 59 LYS B O 1
ATOM 1105 N N . THR B 1 60 ? -1.884 18.812 11.078 1 98.69 60 THR B N 1
ATOM 1106 C CA . THR B 1 60 ? -2.121 18.297 9.734 1 98.69 60 THR B CA 1
ATOM 1107 C C . THR B 1 60 ? -0.934 17.453 9.258 1 98.69 60 THR B C 1
ATOM 1109 O O . THR B 1 60 ? 0.111 17.422 9.914 1 98.69 60 THR B O 1
ATOM 1112 N N . ALA B 1 61 ? -1.136 16.906 8.125 1 98.62 61 ALA B N 1
ATOM 1113 C CA . ALA B 1 61 ? -0.021 16.188 7.504 1 98.62 61 ALA B CA 1
ATOM 1114 C C . ALA B 1 61 ? 1.138 17.141 7.211 1 98.62 61 ALA B C 1
ATOM 1116 O O . ALA B 1 61 ? 2.299 16.812 7.469 1 98.62 61 ALA B O 1
ATOM 1117 N N . LEU B 1 62 ? 0.854 18.328 6.785 1 98.81 62 LEU B N 1
ATOM 1118 C CA . LEU B 1 62 ? 1.896 19.297 6.496 1 98.81 62 LEU B CA 1
ATOM 1119 C C . LEU B 1 62 ? 2.645 19.688 7.77 1 98.81 62 LEU B C 1
ATOM 1121 O O . LEU B 1 62 ? 3.865 19.859 7.75 1 98.81 62 LEU B O 1
ATOM 1125 N N . HIS B 1 63 ? 1.894 19.859 8.828 1 98.62 63 HIS B N 1
ATOM 1126 C CA . HIS B 1 63 ? 2.551 20.172 10.094 1 98.62 63 HIS B CA 1
ATOM 1127 C C . HIS B 1 63 ? 3.65 19.156 10.406 1 98.62 63 HIS B C 1
ATOM 1129 O O . HIS B 1 63 ? 4.777 19.547 10.727 1 98.62 63 HIS B O 1
ATOM 1135 N N . TYR B 1 64 ? 3.359 17.891 10.266 1 98.5 64 TYR B N 1
ATOM 1136 C CA . TYR B 1 64 ? 4.328 16.844 10.586 1 98.5 64 TYR B CA 1
ATOM 1137 C C . TYR B 1 64 ? 5.492 16.859 9.602 1 98.5 64 TYR B C 1
ATOM 1139 O O . TYR B 1 64 ? 6.652 16.734 10 1 98.5 64 TYR B O 1
ATOM 1147 N N . ALA B 1 65 ? 5.184 16.922 8.391 1 98.44 65 ALA B N 1
ATOM 1148 C CA . ALA B 1 65 ? 6.262 16.969 7.402 1 98.44 65 ALA B CA 1
ATOM 1149 C C . ALA B 1 65 ? 7.227 18.125 7.699 1 98.44 65 ALA B C 1
ATOM 1151 O O . ALA B 1 65 ? 8.445 17.969 7.57 1 98.44 65 ALA B O 1
ATOM 1152 N N . ALA B 1 66 ? 6.68 19.219 8.062 1 98.5 66 ALA B N 1
ATOM 1153 C CA . ALA B 1 66 ? 7.484 20.391 8.391 1 98.5 66 ALA B CA 1
ATOM 1154 C C . ALA B 1 66 ? 8.25 20.172 9.695 1 98.5 66 ALA B C 1
ATOM 1156 O O . ALA B 1 66 ? 9.453 20.438 9.766 1 98.5 66 ALA B O 1
ATOM 1157 N N . LYS B 1 67 ? 7.559 19.703 10.641 1 98 67 LYS B N 1
ATOM 1158 C CA . LYS B 1 67 ? 8.148 19.484 11.961 1 98 67 LYS B CA 1
ATOM 1159 C C . LYS B 1 67 ? 9.391 18.609 11.867 1 98 67 LYS B C 1
ATOM 1161 O O . LYS B 1 67 ? 10.414 18.891 12.492 1 98 67 LYS B O 1
ATOM 1166 N N . TYR B 1 68 ? 9.273 17.641 11.055 1 98.06 68 TYR B N 1
ATOM 1167 C CA . TYR B 1 68 ? 10.375 16.688 10.938 1 98.06 68 TYR B CA 1
ATOM 1168 C C . TYR B 1 68 ? 11.312 17.062 9.797 1 98.06 68 TYR B C 1
ATOM 1170 O O . TYR B 1 68 ? 12.25 16.328 9.484 1 98.06 68 TYR B O 1
ATOM 1178 N N . ASN B 1 69 ? 11.125 18.031 9.156 1 98.25 69 ASN B N 1
ATOM 1179 C CA . ASN B 1 69 ? 11.961 18.594 8.102 1 98.25 69 ASN B CA 1
ATOM 1180 C C . ASN B 1 69 ? 12.047 17.641 6.902 1 98.25 69 ASN B C 1
ATOM 1182 O O . ASN B 1 69 ? 13.125 17.453 6.332 1 98.25 69 ASN B O 1
ATOM 1186 N N . TYR B 1 70 ? 10.938 17.031 6.605 1 97.75 70 TYR B N 1
ATOM 1187 C CA . TYR B 1 70 ? 10.82 16.25 5.387 1 97.75 70 TYR B CA 1
ATOM 1188 C C . TYR B 1 70 ? 10.445 17.125 4.199 1 97.75 70 TYR B C 1
ATOM 1190 O O . TYR B 1 70 ? 9.273 17.219 3.834 1 97.75 70 TYR B O 1
ATOM 1198 N N . LYS B 1 71 ? 11.445 17.672 3.578 1 97.88 71 LYS B N 1
ATOM 1199 C CA . LYS B 1 71 ? 11.289 18.766 2.633 1 97.88 71 LYS B CA 1
ATOM 1200 C C . LYS B 1 71 ? 10.516 18.328 1.394 1 97.88 71 LYS B C 1
ATOM 1202 O O . LYS B 1 71 ? 9.594 19.016 0.947 1 97.88 71 LYS B O 1
ATOM 1207 N N . GLU B 1 72 ? 10.906 17.25 0.892 1 97.62 72 GLU B N 1
ATOM 1208 C CA . GLU B 1 72 ? 10.242 16.797 -0.328 1 97.62 72 GLU B CA 1
ATOM 1209 C C . GLU B 1 72 ? 8.781 16.438 -0.064 1 97.62 72 GLU B C 1
ATOM 1211 O O . GLU B 1 72 ? 7.906 16.75 -0.871 1 97.62 72 GLU B O 1
ATOM 1216 N N . THR B 1 73 ? 8.539 15.773 1.025 1 97.75 73 THR B N 1
ATOM 1217 C CA . THR B 1 73 ? 7.168 15.438 1.398 1 97.75 73 THR B CA 1
ATOM 1218 C C . THR B 1 73 ? 6.352 16.703 1.654 1 97.75 73 THR B C 1
ATOM 1220 O O . THR B 1 73 ? 5.211 16.812 1.194 1 97.75 73 THR B O 1
ATOM 1223 N N . ALA B 1 74 ? 6.945 17.672 2.326 1 98.56 74 ALA B N 1
ATOM 1224 C CA . ALA B 1 74 ? 6.273 18.938 2.559 1 98.56 74 ALA B CA 1
ATOM 1225 C C . ALA B 1 74 ? 5.949 19.641 1.242 1 98.56 74 ALA B C 1
ATOM 1227 O O . ALA B 1 74 ? 4.859 20.188 1.079 1 98.56 74 ALA B O 1
ATOM 1228 N N . GLU B 1 75 ? 6.836 19.625 0.367 1 98.25 75 GLU B N 1
ATOM 1229 C CA . GLU B 1 75 ? 6.629 20.25 -0.93 1 98.25 75 GLU B CA 1
ATOM 1230 C C . GLU B 1 75 ? 5.453 19.625 -1.673 1 98.25 75 GLU B C 1
ATOM 1232 O O . GLU B 1 75 ? 4.629 20.344 -2.252 1 98.25 75 GLU B O 1
ATOM 1237 N N . VAL B 1 76 ? 5.379 18.328 -1.67 1 97.62 76 VAL B N 1
ATOM 1238 C CA . VAL B 1 76 ? 4.281 17.625 -2.324 1 97.62 76 VAL B CA 1
ATOM 1239 C C . VAL B 1 76 ? 2.951 18.047 -1.705 1 97.62 76 VAL B C 1
ATOM 1241 O O . VAL B 1 76 ? 1.983 18.312 -2.42 1 97.62 76 VAL B O 1
ATOM 1244 N N . LEU B 1 77 ? 2.895 18.125 -0.402 1 98.69 77 LEU B N 1
ATOM 1245 C CA . LEU B 1 77 ? 1.678 18.531 0.295 1 98.69 77 LEU B CA 1
ATOM 1246 C C . LEU B 1 77 ? 1.279 19.953 -0.08 1 98.69 77 LEU B C 1
ATOM 1248 O O . LEU B 1 77 ? 0.117 20.203 -0.399 1 98.69 77 LEU B O 1
ATOM 1252 N N . ILE B 1 78 ? 2.23 20.781 -0.146 1 98.44 78 ILE B N 1
ATOM 1253 C CA . ILE B 1 78 ? 1.986 22.188 -0.45 1 98.44 78 ILE B CA 1
ATOM 1254 C C . ILE B 1 78 ? 1.502 22.312 -1.892 1 98.44 78 ILE B C 1
ATOM 1256 O O . ILE B 1 78 ? 0.536 23.031 -2.162 1 98.44 78 ILE B O 1
ATOM 1260 N N . LEU B 1 79 ? 2.141 21.625 -2.746 1 97.81 79 LEU B N 1
ATOM 1261 C CA . LEU B 1 79 ? 1.784 21.672 -4.16 1 97.81 79 LEU B CA 1
ATOM 1262 C C . LEU B 1 79 ? 0.322 21.281 -4.367 1 97.81 79 LEU B C 1
ATOM 1264 O O . LEU B 1 79 ? -0.338 21.797 -5.27 1 97.81 79 LEU B O 1
ATOM 1268 N N . HIS B 1 80 ? -0.211 20.484 -3.484 1 97.94 80 HIS B N 1
ATOM 1269 C CA . HIS B 1 80 ? -1.576 20 -3.652 1 97.94 80 HIS B CA 1
ATOM 1270 C C . HIS B 1 80 ? -2.541 20.75 -2.734 1 97.94 80 HIS B C 1
ATOM 1272 O O . HIS B 1 80 ? -3.676 20.297 -2.531 1 97.94 80 HIS B O 1
ATOM 1278 N N . GLY B 1 81 ? -2.082 21.75 -2.074 1 96.81 81 GLY B N 1
ATOM 1279 C CA . GLY B 1 81 ? -3.004 22.656 -1.398 1 96.81 81 GLY B CA 1
ATOM 1280 C C . GLY B 1 81 ? -3.016 22.469 0.107 1 96.81 81 GLY B C 1
ATOM 1281 O O . GLY B 1 81 ? -3.92 22.953 0.789 1 96.81 81 GLY B O 1
ATOM 1282 N N . ALA B 1 82 ? -2.027 21.781 0.549 1 97.94 82 ALA B N 1
ATOM 1283 C CA . ALA B 1 82 ? -1.964 21.641 2 1 97.94 82 ALA B CA 1
ATOM 1284 C C . ALA B 1 82 ? -1.656 22.969 2.678 1 97.94 82 ALA B C 1
ATOM 1286 O O . ALA B 1 82 ? -0.876 23.766 2.158 1 97.94 82 ALA B O 1
ATOM 1287 N N . LYS B 1 83 ? -2.357 23.109 3.842 1 91.12 83 LYS B N 1
ATOM 1288 C CA . LYS B 1 83 ? -2.141 24.281 4.676 1 91.12 83 LYS B CA 1
ATOM 1289 C C . LYS B 1 83 ? -1.802 23.891 6.109 1 91.12 83 LYS B C 1
ATOM 1291 O O . LYS B 1 83 ? -2.188 22.812 6.57 1 91.12 83 LYS B O 1
ATOM 1296 N N . GLU B 1 84 ? -0.955 24.656 6.781 1 82.44 84 GLU B N 1
ATOM 1297 C CA . GLU B 1 84 ? -0.592 24.375 8.164 1 82.44 84 GLU B CA 1
ATOM 1298 C C . GLU B 1 84 ? -1.786 24.578 9.102 1 82.44 84 GLU B C 1
ATOM 1300 O O . GLU B 1 84 ? -2.697 25.344 8.797 1 82.44 84 GLU B O 1
#

Organism: Trichomonas vaginalis (strain ATCC PRA-98 / G3) (NCBI:txid412133)